Protein AF-A0A8T6FMR8-F1 (afdb_monomer)

Solvent-accessible surface area (backbone atoms only — not comparable to full-atom values): 5999 Å² total; per-residue (Å²): 114,70,69,59,54,51,49,52,53,50,53,51,40,52,50,50,52,28,46,64,66,70,47,92,69,89,62,62,78,78,40,47,70,75,49,41,55,71,70,58,49,50,55,65,67,66,50,62,78,70,85,47,71,68,34,49,50,51,28,49,49,56,50,48,70,61,31,51,65,52,48,52,54,43,28,61,74,71,70,50,84,74,64,59,69,62,52,50,52,50,54,51,50,55,68,72,50,69,69,94,122

Mean predicted aligned error: 6.45 Å

Nearest PDB structures (foldseek):
  2pbe-assembly1_A  TM=8.214E-01  e=8.533E-01  Bacillus subtilis
  8vxb-assembly1_A-2  TM=7.118E-01  e=2.582E+00  Campylobacter fetus subsp. fetus
  8i23-assembly1_F  TM=3.247E-01  e=4.748E+00  Acetivibrio thermocellus DSM 1313

Foldseek 3Di:
DLVVVLVVLLVLLLVLQLVLQVNPDDPPDVCSVVSHDPVSVVLSVPQFDDDDPVSSVSNNVSSCVSRPVSVVVSCVVVVHDDPVVVVVVVVVCCVVCVDPD

Radius of gyration: 14.96 Å; Cα contacts (8 Å, |Δi|>4): 60; chains: 1; bounding box: 29×39×32 Å

pLDDT: mean 84.74, std 12.01, range [42.44, 95.19]

Secondary structure (DSSP, 8-state):
-HHHHHHHHHHHHHHHHHHHTT--S--HHHHHHHHS-HHHH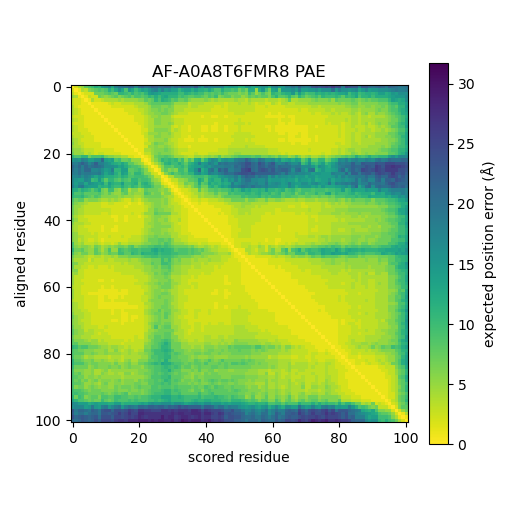HHHHSSPP-SSHHHHHHHHHHHHHHHHHHHHHHHHHTTPPP-HHHHHHHHHHHHHS----

Structure (mmCIF, N/CA/C/O backbone):
data_AF-A0A8T6FMR8-F1
#
_entry.id   AF-A0A8T6FMR8-F1
#
loop_
_atom_site.group_PDB
_atom_site.id
_atom_site.type_symbol
_atom_site.label_atom_id
_atom_site.label_alt_id
_atom_site.label_comp_id
_atom_site.label_asym_id
_atom_site.label_entity_id
_atom_site.label_seq_id
_atom_site.pdbx_PDB_ins_code
_atom_site.Cartn_x
_atom_site.Cartn_y
_atom_site.Cartn_z
_atom_site.occupancy
_atom_site.B_iso_or_equiv
_atom_site.auth_seq_id
_atom_site.auth_comp_id
_atom_site.auth_asym_id
_atom_site.auth_atom_id
_atom_site.pdbx_PDB_model_num
ATOM 1 N N . MET A 1 1 ? 3.968 4.780 -21.579 1.00 58.94 1 MET A N 1
ATOM 2 C CA . MET A 1 1 ? 2.706 4.138 -21.136 1.00 58.94 1 MET A CA 1
ATOM 3 C C . MET A 1 1 ? 2.872 3.339 -19.842 1.00 58.94 1 MET A C 1
ATOM 5 O O . MET A 1 1 ? 2.056 3.510 -18.948 1.00 58.94 1 MET A O 1
ATOM 9 N N . ALA A 1 2 ? 3.941 2.548 -19.671 1.00 65.62 2 ALA A N 1
ATOM 10 C CA . ALA A 1 2 ? 4.174 1.778 -18.439 1.00 65.62 2 ALA A CA 1
ATOM 11 C C . ALA A 1 2 ? 4.319 2.634 -17.156 1.00 65.62 2 ALA A C 1
ATOM 13 O O . ALA A 1 2 ? 3.787 2.275 -16.109 1.00 65.62 2 ALA A O 1
ATOM 14 N N . GLN A 1 3 ? 4.945 3.816 -17.255 1.00 70.94 3 GLN A N 1
ATOM 15 C CA . GLN A 1 3 ? 5.062 4.776 -16.143 1.00 70.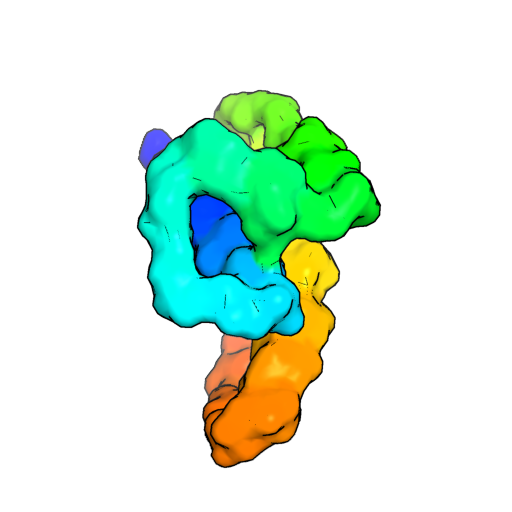94 3 GLN A CA 1
ATOM 16 C C . GLN A 1 3 ? 3.699 5.243 -15.602 1.00 70.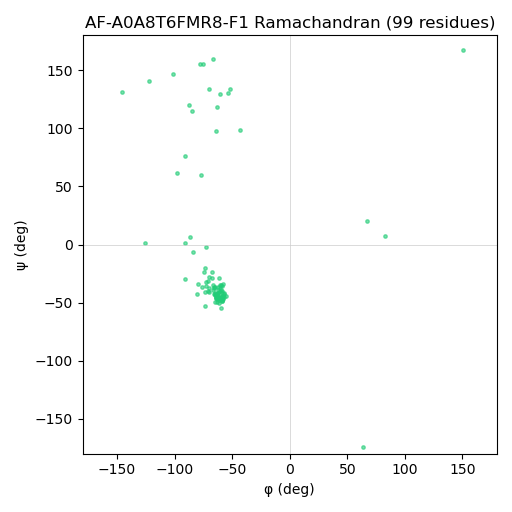94 3 GLN A C 1
ATOM 18 O O . GLN A 1 3 ? 3.533 5.480 -14.408 1.00 70.94 3 GLN A O 1
ATOM 23 N N . THR A 1 4 ? 2.705 5.379 -16.484 1.00 80.44 4 THR A N 1
ATOM 24 C CA . THR A 1 4 ? 1.346 5.782 -16.105 1.00 80.44 4 THR A CA 1
ATOM 25 C C . THR A 1 4 ? 0.684 4.694 -15.260 1.00 80.44 4 THR A C 1
ATOM 27 O O . THR A 1 4 ? 0.048 5.003 -14.255 1.00 80.44 4 THR A O 1
ATOM 30 N N . GLY A 1 5 ? 0.904 3.422 -15.611 1.00 83.00 5 GLY A N 1
ATOM 31 C CA . GLY A 1 5 ? 0.420 2.277 -14.839 1.00 83.00 5 GLY A CA 1
ATOM 32 C C . GLY A 1 5 ? 1.036 2.202 -13.442 1.00 83.00 5 GLY A C 1
ATOM 33 O O . GLY A 1 5 ? 0.314 2.064 -12.458 1.00 83.00 5 GLY A O 1
ATOM 34 N N . THR A 1 6 ? 2.355 2.378 -13.313 1.00 85.75 6 THR A N 1
ATOM 35 C CA . THR A 1 6 ? 3.013 2.338 -11.992 1.00 85.75 6 THR A CA 1
ATOM 36 C C . THR A 1 6 ? 2.619 3.511 -11.094 1.00 85.75 6 THR A C 1
ATOM 38 O O . THR A 1 6 ? 2.584 3.366 -9.871 1.00 85.75 6 THR A O 1
ATOM 41 N N . ASN A 1 7 ? 2.273 4.664 -11.672 1.00 89.56 7 ASN A N 1
ATOM 42 C CA . ASN A 1 7 ? 1.729 5.793 -10.919 1.00 89.56 7 ASN A CA 1
ATOM 43 C C . ASN A 1 7 ? 0.302 5.532 -10.426 1.00 89.56 7 ASN A C 1
ATOM 45 O O . ASN A 1 7 ? 0.015 5.829 -9.268 1.00 89.56 7 ASN A O 1
ATOM 49 N N . LEU A 1 8 ? -0.553 4.906 -11.243 1.00 91.38 8 LEU A N 1
ATOM 50 C CA . LEU A 1 8 ? -1.885 4.4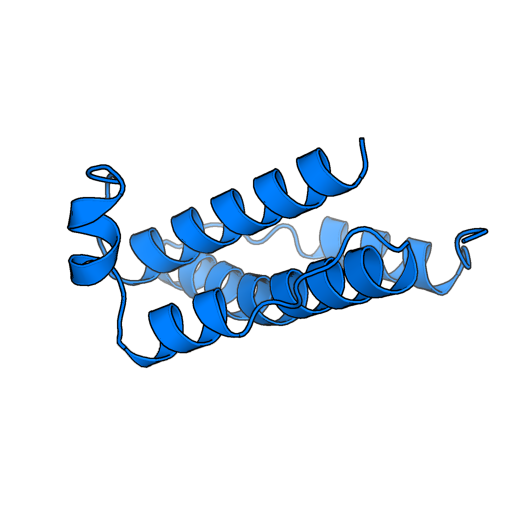74 -10.809 1.00 91.38 8 LEU A CA 1
ATOM 51 C C . LEU A 1 8 ? -1.798 3.507 -9.619 1.00 91.38 8 LEU A C 1
ATOM 53 O O . LEU A 1 8 ? -2.484 3.699 -8.616 1.00 91.38 8 LEU A O 1
ATOM 57 N N . LEU A 1 9 ? -0.911 2.509 -9.696 1.00 92.81 9 LEU A N 1
ATOM 58 C CA . LEU A 1 9 ? -0.693 1.554 -8.606 1.00 92.81 9 LEU A CA 1
ATOM 59 C C . LEU A 1 9 ? -0.197 2.246 -7.330 1.00 92.81 9 LEU A C 1
ATOM 61 O O . LEU A 1 9 ? -0.675 1.956 -6.234 1.00 92.81 9 LEU A O 1
ATOM 65 N N . ARG A 1 10 ? 0.716 3.215 -7.462 1.00 94.00 10 ARG A N 1
ATOM 66 C CA . ARG A 1 10 ? 1.181 4.025 -6.330 1.00 94.00 10 ARG A CA 1
ATOM 67 C C . ARG A 1 10 ? 0.043 4.835 -5.705 1.00 94.00 10 ARG A C 1
ATOM 69 O O . ARG A 1 10 ? -0.040 4.914 -4.483 1.00 94.00 10 ARG A O 1
ATOM 76 N N . ASP A 1 11 ? -0.836 5.427 -6.510 1.00 92.94 11 ASP A N 1
ATOM 77 C CA . ASP A 1 11 ? -1.999 6.156 -6.000 1.00 92.94 11 ASP A CA 1
ATOM 78 C C . ASP A 1 11 ? -2.994 5.234 -5.281 1.00 92.94 11 ASP A C 1
ATOM 80 O O . ASP A 1 11 ? -3.562 5.630 -4.261 1.00 92.94 11 ASP A O 1
ATOM 84 N N . MET A 1 12 ? -3.182 3.999 -5.756 1.00 93.31 12 MET A N 1
ATOM 85 C CA . MET A 1 12 ? -3.991 2.993 -5.056 1.00 93.31 12 MET A CA 1
ATOM 86 C C . MET A 1 12 ? -3.374 2.595 -3.711 1.00 93.31 12 MET A C 1
ATOM 88 O O . MET A 1 12 ? -4.090 2.555 -2.709 1.00 93.31 12 MET A O 1
ATOM 92 N N . LEU A 1 13 ? -2.055 2.382 -3.659 1.00 95.19 13 LEU A N 1
ATOM 93 C CA . LEU A 1 13 ? -1.329 2.148 -2.407 1.00 95.19 13 LEU A CA 1
ATOM 94 C C . LEU A 1 13 ? -1.514 3.307 -1.427 1.00 95.19 13 LEU A C 1
ATOM 96 O O . LEU A 1 13 ? -1.872 3.095 -0.275 1.00 95.19 13 LEU A O 1
ATOM 100 N N . ILE A 1 14 ? -1.358 4.545 -1.885 1.00 93.31 14 ILE A N 1
ATOM 101 C CA . ILE A 1 14 ? -1.580 5.718 -1.037 1.00 93.31 14 ILE A CA 1
ATOM 102 C C . ILE A 1 14 ? -2.999 5.726 -0.456 1.00 93.31 14 ILE A C 1
ATOM 104 O O . ILE A 1 14 ? -3.168 5.971 0.736 1.00 93.31 14 ILE A O 1
ATOM 108 N N . ARG A 1 15 ? -4.020 5.441 -1.273 1.00 91.94 15 ARG A N 1
ATOM 109 C CA . ARG A 1 15 ? -5.411 5.390 -0.800 1.00 91.94 15 ARG A CA 1
ATOM 110 C C . ARG A 1 15 ? -5.596 4.332 0.282 1.00 91.94 15 ARG A C 1
ATOM 112 O O . ARG A 1 15 ? -6.193 4.643 1.307 1.00 91.94 15 ARG A O 1
ATOM 119 N N . VAL A 1 16 ? -5.081 3.115 0.081 1.00 92.75 16 VAL A N 1
ATOM 120 C CA . VAL A 1 16 ? -5.258 2.037 1.067 1.00 92.75 16 VAL A CA 1
ATOM 121 C C . VAL A 1 16 ? -4.535 2.342 2.378 1.00 92.75 16 VAL A C 1
ATOM 123 O O . VAL A 1 16 ? -5.103 2.116 3.440 1.00 92.75 16 VAL A O 1
ATOM 126 N N . LEU A 1 17 ? -3.346 2.950 2.322 1.00 93.31 17 LEU A N 1
ATOM 127 C CA . LEU A 1 17 ? -2.603 3.380 3.509 1.00 93.31 17 LEU A CA 1
ATOM 128 C C . LEU A 1 17 ? -3.359 4.456 4.302 1.00 93.31 17 LEU A C 1
ATOM 130 O O . LEU A 1 17 ? -3.532 4.323 5.511 1.00 93.31 17 LEU A O 1
ATOM 134 N N . VAL A 1 18 ? -3.878 5.483 3.626 1.00 91.62 18 VAL A N 1
ATOM 135 C CA . VAL A 1 18 ? -4.674 6.548 4.264 1.00 91.62 18 VAL A CA 1
ATOM 136 C C . VAL A 1 18 ? -5.943 5.976 4.909 1.00 91.62 18 VAL A C 1
ATOM 138 O O . VAL A 1 18 ? -6.225 6.255 6.075 1.00 91.62 18 VAL A O 1
ATOM 141 N N . MET A 1 19 ? -6.667 5.107 4.196 1.00 90.12 19 MET A N 1
ATOM 142 C CA . MET A 1 19 ? -7.840 4.418 4.747 1.00 90.12 19 MET A CA 1
ATOM 143 C C . MET A 1 19 ? -7.468 3.515 5.931 1.00 90.12 19 MET A C 1
ATOM 145 O O . MET A 1 19 ? -8.204 3.446 6.917 1.00 90.12 19 MET A O 1
ATOM 149 N N . SER A 1 20 ? -6.305 2.855 5.887 1.00 90.88 20 SER A N 1
ATOM 150 C CA . SER A 1 20 ? -5.813 2.024 6.992 1.00 90.88 20 SER A CA 1
ATOM 151 C C . SER A 1 20 ? -5.600 2.830 8.278 1.00 90.88 20 SER A C 1
ATOM 153 O O . SER A 1 20 ? -5.863 2.316 9.361 1.00 90.88 20 SER A O 1
ATOM 155 N N . ASN A 1 21 ? -5.301 4.124 8.175 1.00 90.44 21 ASN A N 1
ATOM 156 C CA . ASN A 1 21 ? -5.132 5.016 9.324 1.00 90.44 21 ASN A CA 1
ATOM 157 C C . ASN A 1 21 ? -6.451 5.652 9.812 1.00 90.44 21 ASN A C 1
ATOM 159 O O . ASN A 1 21 ? -6.435 6.503 10.695 1.00 90.44 21 ASN A O 1
ATOM 163 N N . GLY A 1 22 ? -7.602 5.254 9.254 1.00 83.44 22 GLY A N 1
ATOM 164 C CA . GLY A 1 22 ? -8.924 5.751 9.661 1.00 83.44 22 GLY A CA 1
ATOM 165 C C . GLY A 1 22 ? -9.323 7.087 9.026 1.00 83.44 22 GLY A C 1
ATOM 166 O O . GLY A 1 22 ? -10.361 7.650 9.374 1.00 83.44 22 GLY A O 1
ATOM 167 N N . VAL A 1 23 ? -8.540 7.595 8.069 1.00 75.50 23 VAL A N 1
ATOM 168 C CA . VAL A 1 23 ? -8.859 8.821 7.330 1.00 75.50 23 VAL A CA 1
ATOM 169 C C . VAL A 1 23 ? -9.780 8.480 6.155 1.00 75.50 23 VAL A C 1
ATOM 171 O O . VAL A 1 23 ? -9.395 7.782 5.220 1.00 75.50 23 VAL A O 1
ATOM 174 N N . GLN A 1 24 ? -11.010 8.994 6.196 1.00 61.53 24 GLN A N 1
ATOM 175 C CA . GLN A 1 24 ? -12.072 8.679 5.225 1.00 61.53 24 GLN A CA 1
ATOM 176 C C . GLN A 1 24 ? -11.876 9.346 3.846 1.00 61.53 24 GLN A C 1
ATOM 178 O O . GLN A 1 24 ? -12.379 8.855 2.840 1.00 61.53 24 GLN A O 1
ATOM 183 N N . THR A 1 25 ? -11.134 10.458 3.762 1.00 58.88 25 THR A N 1
ATOM 184 C CA . THR A 1 25 ? -10.960 11.229 2.513 1.00 58.88 25 THR A CA 1
ATOM 185 C C . THR A 1 25 ? -9.574 11.858 2.409 1.00 58.88 25 THR A C 1
ATOM 187 O O . THR A 1 25 ? -9.150 12.563 3.325 1.00 58.88 25 THR A O 1
ATOM 190 N N . ARG A 1 26 ? -8.906 11.677 1.259 1.00 60.22 26 ARG A N 1
ATOM 191 C CA . ARG A 1 26 ? -7.601 12.282 0.932 1.00 60.22 26 ARG A CA 1
ATOM 192 C C . ARG A 1 26 ? -7.717 13.810 0.874 1.00 60.22 26 ARG A C 1
ATOM 194 O O . ARG A 1 26 ? -8.397 14.338 -0.003 1.00 60.22 26 ARG A O 1
ATOM 201 N N . ARG A 1 27 ? -6.998 14.531 1.738 1.00 63.53 27 ARG A N 1
ATOM 202 C CA . ARG A 1 27 ? -6.964 16.008 1.745 1.00 63.53 27 ARG A CA 1
ATOM 203 C C . ARG A 1 27 ? -5.728 16.547 1.002 1.00 63.53 27 ARG A C 1
ATOM 205 O O . ARG A 1 27 ? -4.865 17.205 1.567 1.00 63.53 27 ARG A O 1
ATOM 212 N N . GLY A 1 28 ? -5.617 16.257 -0.296 1.00 66.94 28 GLY A N 1
ATOM 213 C CA . GLY A 1 28 ? -4.507 16.746 -1.134 1.00 66.94 28 GLY A CA 1
ATOM 214 C C . GLY A 1 28 ? -3.110 16.233 -0.729 1.00 66.94 28 GLY A C 1
ATOM 215 O O . GLY A 1 28 ? -2.963 15.362 0.125 1.00 66.94 28 GLY A O 1
ATOM 216 N N . ALA A 1 29 ? -2.058 16.739 -1.385 1.00 63.16 29 ALA A N 1
ATOM 217 C CA . ALA A 1 29 ? -0.682 16.259 -1.181 1.00 63.16 29 ALA A CA 1
ATOM 218 C C . ALA A 1 29 ? -0.074 16.685 0.169 1.00 63.16 29 ALA A C 1
ATOM 220 O O . ALA A 1 29 ? 0.707 15.937 0.751 1.00 63.16 29 ALA A O 1
ATOM 221 N N . LEU A 1 30 ? -0.449 17.862 0.683 1.00 61.16 30 LEU A N 1
ATOM 222 C CA . LEU A 1 30 ? 0.083 18.401 1.938 1.00 61.16 30 LEU A CA 1
ATOM 223 C C . LEU A 1 30 ? -0.456 17.653 3.169 1.00 61.16 30 LEU A C 1
ATOM 225 O O . LEU A 1 30 ? 0.290 17.436 4.123 1.00 61.16 30 LEU A O 1
ATOM 229 N N . ALA A 1 31 ? -1.720 17.212 3.146 1.00 69.75 31 ALA A N 1
ATOM 230 C CA . ALA A 1 31 ? -2.261 16.393 4.230 1.00 69.75 31 ALA A CA 1
ATOM 231 C C . ALA A 1 31 ? -1.717 14.965 4.212 1.00 69.75 31 ALA A C 1
ATOM 233 O O . ALA A 1 31 ? -1.681 14.330 5.256 1.00 69.75 31 ALA A O 1
ATOM 234 N N . LEU A 1 32 ? -1.193 14.488 3.078 1.00 71.75 32 LEU A N 1
ATOM 235 C CA . LEU A 1 32 ? -0.667 13.128 2.973 1.00 71.75 32 LEU A CA 1
ATOM 236 C C . LEU A 1 32 ? 0.454 12.838 3.985 1.00 71.75 32 LEU A C 1
ATOM 238 O O . LEU A 1 32 ? 0.545 11.732 4.501 1.00 71.75 32 LEU A O 1
ATOM 242 N N . ARG A 1 33 ? 1.278 13.842 4.310 1.00 74.31 33 ARG A N 1
ATOM 243 C CA . ARG A 1 33 ? 2.303 13.733 5.363 1.00 74.31 33 ARG A CA 1
ATOM 244 C C . ARG A 1 33 ? 1.729 13.604 6.775 1.00 74.31 33 ARG A C 1
ATOM 246 O O . ARG A 1 33 ? 2.423 13.128 7.659 1.00 74.31 33 ARG A O 1
ATOM 253 N N . LYS A 1 34 ? 0.503 14.072 7.001 1.00 79.88 34 LYS A N 1
ATOM 254 C CA . LYS A 1 34 ? -0.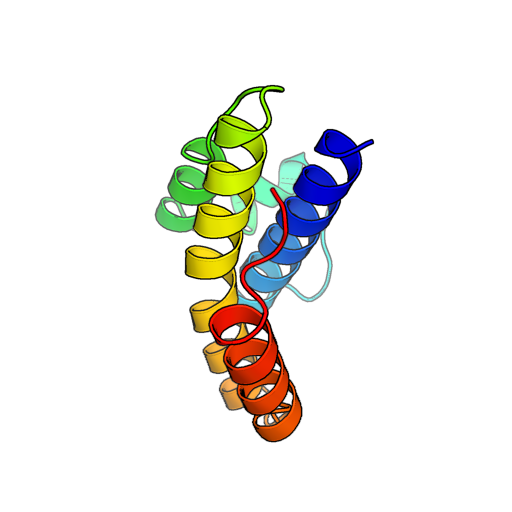202 13.964 8.286 1.00 79.88 34 LYS A CA 1
ATOM 255 C C . LYS A 1 34 ? -1.042 12.691 8.360 1.00 79.88 34 LYS A C 1
ATOM 257 O O . LYS A 1 34 ? -1.220 12.144 9.437 1.00 79.88 34 LYS A O 1
ATOM 262 N N . ASP A 1 35 ? -1.519 12.225 7.210 1.00 86.81 35 ASP A N 1
ATOM 263 C CA . ASP A 1 35 ? -2.400 11.064 7.088 1.00 86.81 35 ASP A CA 1
ATOM 264 C C . ASP A 1 35 ? -1.632 9.727 7.063 1.00 86.81 35 ASP A C 1
ATOM 266 O O . ASP A 1 35 ? -2.258 8.669 7.062 1.00 86.81 35 ASP A O 1
ATOM 270 N N . LEU A 1 36 ? -0.294 9.750 7.014 1.00 89.44 36 LEU A N 1
ATOM 271 C CA . LEU A 1 36 ? 0.575 8.571 6.933 1.00 89.44 36 LEU A CA 1
ATOM 272 C C . LEU A 1 36 ? 1.567 8.519 8.095 1.00 89.44 36 LEU A C 1
ATOM 274 O O . LEU A 1 36 ? 2.182 9.529 8.435 1.00 89.44 36 LEU A O 1
ATOM 278 N N . THR A 1 37 ? 1.802 7.319 8.626 1.00 91.31 37 THR A N 1
ATOM 279 C CA . THR A 1 37 ? 2.883 7.074 9.595 1.00 91.31 37 THR A CA 1
ATOM 280 C C . THR A 1 37 ? 4.258 7.260 8.949 1.00 91.31 37 THR A C 1
ATOM 282 O O . THR A 1 37 ? 4.402 7.162 7.727 1.00 91.31 37 THR A O 1
ATOM 285 N N . GLU A 1 38 ? 5.295 7.478 9.758 1.00 90.94 38 GLU A N 1
ATOM 286 C CA . GLU A 1 38 ? 6.670 7.631 9.262 1.00 90.94 38 GLU A CA 1
ATOM 287 C C . GLU A 1 38 ? 7.132 6.416 8.444 1.00 90.94 38 GLU A C 1
ATOM 289 O O . GLU A 1 38 ? 7.682 6.580 7.355 1.00 90.94 38 GLU A O 1
ATOM 294 N N . GLY A 1 39 ? 6.821 5.196 8.899 1.00 91.25 39 GLY A N 1
ATOM 295 C CA . GLY A 1 39 ? 7.150 3.966 8.173 1.00 91.25 39 GLY A CA 1
ATOM 296 C C . GLY A 1 39 ? 6.463 3.869 6.807 1.00 91.25 39 GLY A C 1
ATOM 297 O O . GLY A 1 39 ? 7.082 3.474 5.820 1.00 91.25 39 GLY A O 1
ATOM 298 N N . GLN A 1 40 ? 5.202 4.299 6.708 1.00 93.31 40 GLN A N 1
ATOM 299 C CA . GLN A 1 40 ? 4.468 4.320 5.437 1.00 93.31 40 GLN A CA 1
ATOM 300 C C . GLN A 1 40 ? 5.014 5.385 4.477 1.00 93.31 40 GLN A C 1
ATOM 302 O O . GLN A 1 40 ? 5.098 5.151 3.271 1.00 93.31 40 GLN A O 1
ATOM 307 N N . GLN A 1 41 ? 5.418 6.547 4.995 1.00 91.88 41 GLN A N 1
ATOM 308 C CA . GLN A 1 41 ? 6.078 7.575 4.190 1.00 91.88 41 GLN A CA 1
ATOM 309 C C . GLN A 1 41 ? 7.426 7.081 3.664 1.00 91.88 41 GLN A C 1
ATOM 311 O O . GLN A 1 41 ? 7.696 7.218 2.471 1.00 91.88 41 GLN A O 1
ATOM 316 N N . ALA A 1 42 ? 8.232 6.456 4.526 1.00 92.25 42 ALA A N 1
ATOM 317 C CA . ALA A 1 42 ? 9.507 5.865 4.144 1.00 92.25 42 ALA A CA 1
ATOM 318 C C . ALA A 1 42 ? 9.325 4.809 3.043 1.00 92.25 42 ALA A C 1
ATOM 320 O O . ALA A 1 42 ? 10.027 4.855 2.036 1.00 92.25 42 ALA A O 1
ATOM 321 N N . ALA A 1 43 ? 8.319 3.936 3.163 1.00 91.88 43 ALA A N 1
ATOM 322 C CA . ALA A 1 43 ? 8.001 2.939 2.140 1.00 91.88 43 ALA A CA 1
ATOM 323 C C . ALA A 1 43 ? 7.628 3.566 0.781 1.00 91.88 43 ALA A C 1
ATOM 325 O O . ALA A 1 43 ? 8.055 3.080 -0.264 1.00 91.88 43 ALA A O 1
ATOM 326 N N . LEU A 1 44 ? 6.870 4.670 0.771 1.00 92.50 44 LEU A N 1
ATOM 327 C CA . LEU A 1 44 ? 6.510 5.376 -0.467 1.00 92.50 44 LEU A CA 1
ATOM 328 C C . LEU A 1 44 ? 7.688 6.107 -1.121 1.00 92.50 44 LEU A C 1
ATOM 330 O O . LEU A 1 44 ? 7.684 6.280 -2.343 1.00 92.50 44 LEU A O 1
ATOM 334 N N . VAL A 1 45 ? 8.644 6.581 -0.320 1.00 92.38 45 VAL A N 1
ATOM 335 C CA . VAL A 1 45 ? 9.881 7.223 -0.793 1.00 92.38 45 VAL A CA 1
ATOM 336 C C . VAL A 1 45 ? 10.863 6.180 -1.321 1.00 92.38 45 VAL A C 1
ATOM 338 O O . VAL A 1 45 ? 11.517 6.427 -2.327 1.00 92.38 45 VAL A O 1
ATOM 341 N N . ALA A 1 46 ? 10.912 5.003 -0.696 1.00 92.31 46 ALA A N 1
ATOM 342 C CA . ALA A 1 46 ? 11.771 3.890 -1.090 1.00 92.31 46 ALA A CA 1
ATOM 343 C C . ALA A 1 46 ? 11.314 3.174 -2.375 1.00 92.31 46 ALA A C 1
ATOM 345 O O . ALA A 1 46 ? 11.981 2.241 -2.820 1.00 92.31 46 ALA A O 1
ATOM 346 N N . LEU A 1 47 ? 10.191 3.580 -2.982 1.00 91.81 47 LEU A N 1
ATOM 347 C CA . LEU A 1 47 ? 9.735 2.985 -4.235 1.00 91.81 47 LEU A CA 1
ATOM 348 C C . LEU A 1 47 ? 10.782 3.186 -5.344 1.00 91.81 47 LEU A C 1
ATOM 350 O O . LEU A 1 47 ? 11.165 4.332 -5.601 1.00 91.81 47 LEU A O 1
ATOM 354 N N . PRO A 1 48 ? 11.171 2.115 -6.064 1.00 89.25 48 PRO A N 1
ATOM 355 C CA . PRO A 1 48 ? 12.138 2.207 -7.148 1.00 89.25 48 PRO A CA 1
ATOM 356 C C . PRO A 1 48 ? 11.761 3.287 -8.168 1.00 89.25 48 PRO A C 1
ATOM 358 O O . PRO A 1 48 ? 10.602 3.415 -8.597 1.00 89.25 48 PRO A O 1
ATOM 361 N N . ALA A 1 49 ? 12.752 4.089 -8.546 1.00 85.19 49 ALA A N 1
ATOM 362 C CA . ALA A 1 49 ? 12.647 5.084 -9.602 1.00 85.19 49 ALA A CA 1
ATOM 363 C C . ALA A 1 49 ? 13.308 4.554 -10.878 1.00 85.19 49 ALA A C 1
ATOM 365 O O . ALA A 1 49 ? 14.294 3.824 -10.826 1.00 85.19 49 ALA A O 1
ATOM 366 N N . GLY A 1 50 ? 12.764 4.932 -12.030 1.00 83.12 50 GLY A N 1
ATOM 367 C CA . GLY A 1 50 ? 13.287 4.516 -13.325 1.00 83.12 50 GLY A CA 1
ATOM 368 C C . GLY A 1 50 ? 12.197 4.425 -14.383 1.00 83.12 50 GLY A C 1
ATOM 369 O O . GLY A 1 50 ? 11.003 4.516 -14.080 1.00 83.12 50 GLY A O 1
ATOM 370 N N . SER A 1 51 ? 12.637 4.305 -15.632 1.00 81.88 51 SER A N 1
ATOM 371 C CA . SER A 1 51 ? 11.793 4.173 -16.826 1.00 81.88 51 SER A CA 1
ATOM 372 C C . SER A 1 51 ? 12.137 2.938 -17.665 1.00 81.88 51 SER A C 1
ATOM 374 O O . SER A 1 51 ? 11.514 2.705 -18.701 1.00 81.88 51 SER A O 1
ATOM 376 N N . THR A 1 52 ? 13.112 2.132 -17.233 1.00 88.75 52 THR A N 1
ATOM 377 C CA . THR A 1 52 ? 13.441 0.855 -17.873 1.00 88.75 52 THR A CA 1
ATOM 378 C C . THR A 1 52 ? 12.402 -0.198 -17.510 1.00 88.75 52 THR A C 1
ATOM 380 O O . THR A 1 52 ? 11.779 -0.130 -16.448 1.00 88.75 52 THR A O 1
ATOM 383 N N . TRP A 1 53 ? 12.253 -1.219 -18.351 1.00 85.12 53 TRP A N 1
ATOM 384 C CA . TRP A 1 53 ? 11.317 -2.309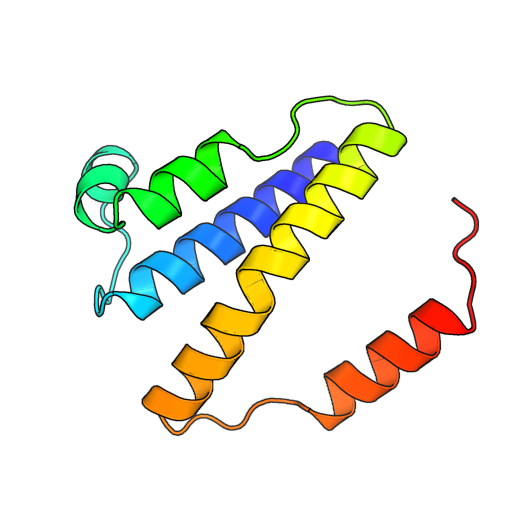 -18.082 1.00 85.12 53 TRP A CA 1
ATOM 385 C C . TRP A 1 53 ? 11.589 -3.020 -16.750 1.00 85.12 53 TRP A C 1
ATOM 387 O O . TRP A 1 53 ? 10.665 -3.249 -15.972 1.00 85.12 53 TRP A O 1
ATOM 397 N N . SER A 1 54 ? 12.864 -3.264 -16.432 1.00 87.75 54 SER A N 1
ATOM 398 C CA . SER A 1 54 ? 13.277 -3.833 -15.146 1.00 87.75 54 SER A CA 1
ATOM 399 C C . SER A 1 54 ? 12.859 -2.957 -13.962 1.00 87.75 54 SER A C 1
ATOM 401 O O . SER A 1 54 ? 12.257 -3.466 -13.021 1.00 87.75 54 SER A O 1
ATOM 403 N N . SER A 1 55 ? 13.083 -1.640 -14.036 1.00 87.31 55 SER A N 1
ATOM 404 C CA . SER A 1 55 ? 12.697 -0.708 -12.964 1.00 87.31 55 SER A CA 1
ATOM 405 C C . SER A 1 55 ? 11.178 -0.595 -12.794 1.00 87.31 55 SER A C 1
ATOM 407 O O . SER A 1 55 ? 10.675 -0.492 -11.677 1.00 87.31 55 SER A O 1
ATOM 409 N N . VAL A 1 56 ? 10.420 -0.673 -13.892 1.00 89.12 56 VAL A N 1
ATOM 410 C CA . VAL A 1 56 ? 8.951 -0.705 -13.877 1.00 89.12 56 VAL A CA 1
ATOM 411 C C . VAL A 1 56 ? 8.444 -1.986 -13.215 1.00 89.12 56 VAL A C 1
ATOM 413 O O . VAL A 1 56 ? 7.505 -1.931 -12.414 1.00 89.12 56 VAL A O 1
ATOM 416 N N . HIS A 1 57 ? 9.057 -3.128 -13.531 1.00 88.81 57 HIS A N 1
ATOM 417 C CA . HIS A 1 57 ? 8.707 -4.414 -12.940 1.00 88.81 57 HIS A CA 1
ATOM 418 C C . HIS A 1 57 ? 9.007 -4.437 -11.437 1.00 88.81 57 HIS A C 1
ATOM 420 O O . HIS A 1 57 ? 8.128 -4.760 -10.638 1.00 88.81 57 HIS A O 1
ATOM 426 N N . GLU A 1 58 ? 10.211 -4.019 -11.046 1.00 90.94 58 GLU A N 1
ATOM 427 C CA . GLU A 1 58 ? 10.628 -3.930 -9.647 1.00 90.94 58 GLU A CA 1
ATOM 428 C C . GLU A 1 58 ? 9.703 -3.005 -8.851 1.00 90.94 58 GLU A C 1
ATOM 430 O O . GLU A 1 58 ? 9.149 -3.410 -7.833 1.00 90.94 58 GLU A O 1
ATOM 435 N N . ARG A 1 59 ? 9.416 -1.805 -9.372 1.00 93.12 59 ARG A N 1
ATOM 436 C CA . ARG A 1 59 ? 8.484 -0.862 -8.744 1.00 93.12 59 ARG A CA 1
ATOM 437 C C . ARG A 1 59 ? 7.086 -1.454 -8.574 1.00 93.12 59 ARG A C 1
ATOM 439 O O . ARG A 1 59 ? 6.484 -1.292 -7.516 1.00 93.12 59 ARG A O 1
ATOM 446 N N . THR A 1 60 ? 6.561 -2.126 -9.599 1.00 90.94 60 THR A N 1
ATOM 447 C CA . THR A 1 60 ? 5.253 -2.803 -9.532 1.00 90.94 60 THR A CA 1
ATOM 448 C C . THR A 1 60 ? 5.236 -3.855 -8.428 1.00 90.94 60 THR A C 1
ATOM 450 O O . THR A 1 60 ? 4.285 -3.905 -7.647 1.00 90.94 60 THR A O 1
ATOM 453 N N . ARG A 1 61 ? 6.303 -4.655 -8.325 1.00 91.44 61 ARG A N 1
ATOM 454 C CA . ARG A 1 61 ? 6.456 -5.671 -7.283 1.00 91.44 61 ARG A CA 1
ATOM 455 C C . ARG A 1 61 ? 6.512 -5.052 -5.888 1.00 91.44 61 ARG A C 1
ATOM 457 O O . ARG A 1 61 ? 5.725 -5.447 -5.037 1.00 91.44 61 ARG A O 1
ATOM 464 N N . THR A 1 62 ? 7.348 -4.034 -5.674 1.00 94.38 62 THR A N 1
ATOM 465 C CA . THR A 1 62 ? 7.441 -3.335 -4.381 1.00 94.38 62 THR A CA 1
ATOM 466 C C . THR A 1 62 ? 6.100 -2.728 -3.965 1.00 94.38 62 THR A C 1
ATOM 468 O O . THR A 1 62 ? 5.719 -2.804 -2.799 1.00 94.38 62 THR A O 1
ATOM 471 N N . ILE A 1 63 ? 5.346 -2.152 -4.912 1.00 95.00 63 ILE A N 1
ATOM 472 C CA . ILE A 1 63 ? 4.001 -1.633 -4.630 1.00 95.00 63 ILE A CA 1
ATOM 473 C C . ILE A 1 63 ? 3.059 -2.765 -4.211 1.00 95.00 63 ILE A C 1
ATOM 475 O O . ILE A 1 63 ? 2.330 -2.601 -3.237 1.00 95.00 63 ILE A O 1
ATOM 479 N N . ALA A 1 64 ? 3.067 -3.898 -4.917 1.00 92.44 64 ALA A N 1
ATOM 480 C CA . ALA A 1 64 ? 2.222 -5.042 -4.588 1.00 92.44 64 ALA A CA 1
ATOM 481 C C . ALA A 1 64 ? 2.534 -5.604 -3.190 1.00 92.44 64 ALA A C 1
ATOM 483 O O . ALA A 1 64 ? 1.608 -5.815 -2.404 1.00 92.44 64 ALA A O 1
ATOM 484 N N . ASP A 1 65 ? 3.818 -5.772 -2.862 1.00 93.06 65 ASP A N 1
ATOM 485 C CA . ASP A 1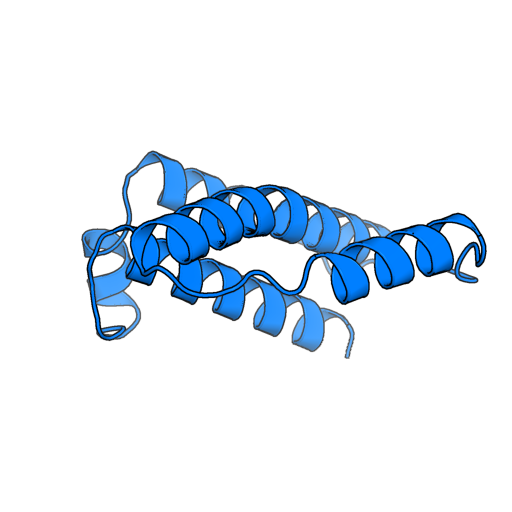 65 ? 4.280 -6.283 -1.565 1.00 93.06 65 ASP A CA 1
ATOM 486 C C . ASP A 1 65 ? 3.839 -5.374 -0.402 1.00 93.06 65 ASP A 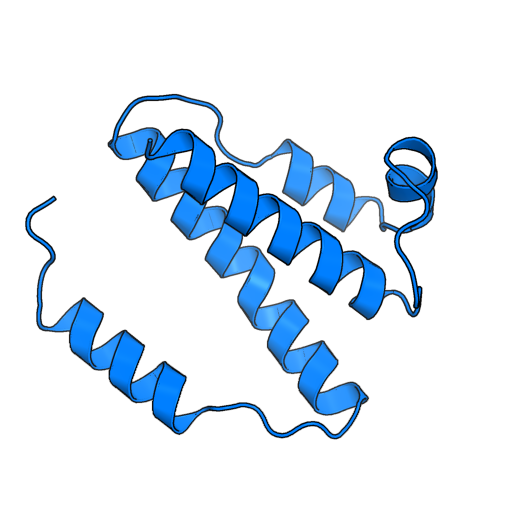C 1
ATOM 488 O O . ASP A 1 65 ? 3.472 -5.863 0.666 1.00 93.06 65 ASP A O 1
ATOM 492 N N . ALA A 1 66 ? 3.793 -4.055 -0.619 1.00 94.62 66 ALA A N 1
ATOM 493 C CA . ALA A 1 66 ? 3.273 -3.098 0.360 1.00 94.62 66 ALA A CA 1
ATOM 494 C C . ALA A 1 66 ? 1.733 -3.027 0.392 1.00 94.62 66 ALA A C 1
ATOM 496 O O . ALA A 1 66 ? 1.139 -2.784 1.442 1.00 94.62 66 ALA A O 1
ATOM 497 N N . PHE A 1 67 ? 1.071 -3.208 -0.754 1.00 94.75 67 PHE A N 1
ATOM 498 C CA . PHE A 1 67 ? -0.374 -3.031 -0.900 1.00 94.75 67 PHE A CA 1
ATOM 499 C C . PHE A 1 67 ? -1.173 -4.167 -0.264 1.00 94.75 67 PHE A C 1
ATOM 501 O O . PHE A 1 67 ? -2.083 -3.906 0.524 1.00 94.75 67 PHE A O 1
ATOM 508 N N . PHE A 1 68 ? -0.862 -5.419 -0.618 1.00 92.81 68 PHE A N 1
ATOM 509 C CA . PHE A 1 68 ? -1.705 -6.562 -0.260 1.00 92.81 68 PHE A CA 1
ATOM 510 C C . PHE A 1 68 ? -1.892 -6.730 1.254 1.00 92.81 68 PHE A C 1
ATOM 512 O O . PHE A 1 68 ? -3.045 -6.832 1.672 1.00 92.81 68 PHE A O 1
ATOM 519 N N . PRO A 1 69 ? -0.844 -6.684 2.102 1.00 93.75 69 PRO A N 1
ATOM 520 C CA . PRO A 1 69 ? -1.017 -6.851 3.547 1.00 93.75 69 PRO A CA 1
ATOM 521 C C . PRO A 1 69 ? -1.961 -5.807 4.158 1.00 93.75 69 PRO A C 1
ATOM 523 O O . PRO A 1 69 ? -2.826 -6.133 4.970 1.00 93.75 69 PRO A O 1
ATOM 526 N N . VAL A 1 70 ? -1.835 -4.550 3.721 1.00 94.06 70 VAL A N 1
ATOM 527 C CA . VAL A 1 70 ? -2.674 -3.446 4.201 1.00 94.06 70 VAL A CA 1
ATOM 528 C C . VAL A 1 70 ? -4.108 -3.599 3.702 1.00 94.06 70 VAL A C 1
ATOM 530 O O . VAL A 1 70 ? -5.047 -3.379 4.462 1.00 94.06 70 VAL A O 1
ATOM 533 N N . ALA A 1 71 ? -4.292 -3.998 2.443 1.00 93.62 71 ALA A N 1
ATOM 534 C CA . ALA A 1 71 ? -5.609 -4.209 1.860 1.00 93.62 71 ALA A CA 1
ATOM 535 C C . ALA A 1 71 ? -6.363 -5.365 2.537 1.00 93.62 71 ALA A C 1
ATOM 537 O O . ALA A 1 71 ? -7.543 -5.204 2.850 1.00 93.62 71 ALA A O 1
ATOM 538 N N . HIS A 1 72 ? -5.687 -6.483 2.824 1.00 93.69 72 HIS A N 1
ATOM 539 C CA . HIS A 1 72 ? -6.256 -7.592 3.595 1.00 93.69 72 HIS A CA 1
ATOM 540 C C . HIS A 1 72 ? -6.678 -7.132 4.991 1.00 93.69 72 HIS A C 1
ATOM 542 O O . HIS A 1 72 ? -7.851 -7.233 5.337 1.00 93.69 72 HIS A O 1
ATOM 548 N N . SER A 1 73 ? -5.759 -6.523 5.748 1.00 92.44 73 SER A N 1
ATOM 549 C CA . SER A 1 73 ? -6.051 -6.049 7.105 1.00 92.44 73 SER A CA 1
ATOM 550 C C . SER A 1 73 ? -7.185 -5.017 7.141 1.00 92.44 73 SER A C 1
ATOM 552 O O . SER A 1 73 ? -8.037 -5.052 8.030 1.00 92.44 73 SER A O 1
ATOM 554 N N . LEU A 1 74 ? -7.242 -4.113 6.156 1.00 92.12 74 LEU A N 1
ATOM 555 C CA . LEU A 1 74 ? -8.334 -3.151 6.031 1.00 92.12 74 LEU A CA 1
ATOM 556 C C . LEU A 1 74 ? -9.668 -3.850 5.759 1.00 92.12 74 LEU A C 1
ATOM 558 O O . LEU A 1 74 ? -10.668 -3.477 6.367 1.00 92.12 74 LEU A O 1
ATOM 562 N N . THR A 1 75 ? -9.672 -4.839 4.866 1.00 92.69 75 THR A N 1
ATOM 563 C CA . THR A 1 75 ? -10.861 -5.619 4.495 1.00 92.69 75 THR A CA 1
ATOM 564 C C . THR A 1 75 ? -11.428 -6.352 5.708 1.00 92.69 75 THR A C 1
ATOM 566 O O . THR A 1 75 ? -12.620 -6.217 5.986 1.00 92.69 75 THR A O 1
ATOM 569 N N . ASP A 1 76 ? -10.562 -7.007 6.485 1.00 92.12 76 ASP A N 1
ATOM 570 C CA . ASP A 1 76 ? -10.934 -7.684 7.732 1.00 92.12 76 ASP A CA 1
ATOM 571 C C . ASP A 1 76 ? -11.532 -6.697 8.741 1.00 92.12 76 ASP A C 1
ATOM 573 O O . ASP A 1 76 ? -12.590 -6.938 9.320 1.00 92.12 76 ASP A O 1
ATOM 577 N N . ARG A 1 77 ? -10.892 -5.533 8.915 1.00 91.62 77 ARG A N 1
ATOM 578 C CA . ARG A 1 77 ? -11.324 -4.517 9.882 1.00 91.62 77 ARG A CA 1
ATOM 579 C C . ARG A 1 77 ? -12.689 -3.911 9.561 1.00 91.62 77 ARG A C 1
ATOM 581 O O . ARG A 1 77 ? -13.426 -3.574 10.482 1.00 91.62 77 ARG A O 1
ATOM 588 N N . ILE A 1 78 ? -13.010 -3.720 8.282 1.00 90.75 78 ILE A N 1
ATOM 589 C CA . ILE A 1 78 ? -14.297 -3.139 7.861 1.00 90.75 78 ILE A CA 1
ATOM 590 C C . ILE A 1 78 ? -15.381 -4.200 7.624 1.00 90.75 78 ILE A C 1
ATOM 592 O O . ILE A 1 78 ? -16.489 -3.845 7.228 1.00 90.75 78 ILE A O 1
ATOM 596 N N . GLY A 1 79 ? -15.075 -5.485 7.834 1.00 91.25 79 GLY A N 1
ATOM 597 C CA . GLY A 1 79 ? -16.004 -6.591 7.592 1.00 91.25 79 GLY A CA 1
ATOM 598 C C . GLY A 1 79 ? -16.357 -6.798 6.115 1.00 91.25 79 GLY A C 1
ATOM 599 O O . GLY A 1 79 ? -17.387 -7.396 5.806 1.00 91.25 79 GLY A O 1
ATOM 600 N N . ALA A 1 80 ? -15.537 -6.290 5.191 1.00 90.25 80 ALA A N 1
ATOM 601 C CA . ALA A 1 80 ? -15.728 -6.528 3.767 1.00 90.25 80 ALA A CA 1
ATOM 602 C C . ALA A 1 80 ? -15.234 -7.933 3.394 1.00 90.25 80 ALA A C 1
ATOM 604 O O . ALA A 1 80 ? -14.377 -8.514 4.052 1.00 90.25 80 ALA A O 1
ATOM 605 N N . THR A 1 81 ?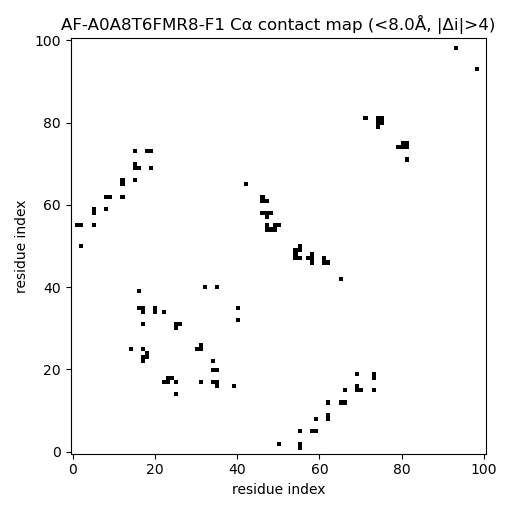 -15.770 -8.500 2.315 1.00 92.88 81 THR A N 1
ATOM 606 C CA . THR A 1 81 ? -15.309 -9.801 1.820 1.00 92.88 81 THR A CA 1
ATOM 607 C C . THR A 1 81 ? -14.139 -9.611 0.867 1.00 92.88 81 THR A C 1
ATOM 609 O O . THR A 1 81 ? -14.281 -8.980 -0.182 1.00 92.88 81 THR A O 1
ATOM 612 N N . TRP A 1 82 ? -12.988 -10.196 1.201 1.00 91.25 82 TRP A N 1
ATOM 613 C CA . TRP A 1 82 ? -11.863 -10.248 0.276 1.00 91.25 82 TRP A CA 1
ATOM 614 C C . TRP A 1 82 ? -12.168 -11.202 -0.891 1.00 91.25 82 TRP A C 1
ATOM 616 O O . TRP A 1 82 ? -12.603 -12.334 -0.654 1.00 91.25 82 TRP A O 1
ATOM 626 N N . PRO A 1 83 ? -11.909 -10.821 -2.156 1.00 91.75 83 PRO A N 1
ATOM 627 C CA . PRO A 1 83 ? -12.159 -11.679 -3.312 1.00 91.75 83 PRO A CA 1
ATOM 628 C C . PRO A 1 83 ? -11.070 -12.763 -3.472 1.00 91.75 83 PRO A C 1
ATOM 630 O O . PRO A 1 83 ? -10.397 -12.850 -4.499 1.00 91.75 83 PRO A O 1
ATOM 633 N N . GLY A 1 84 ? -10.903 -13.629 -2.467 1.00 89.88 84 GLY A N 1
ATOM 634 C CA . GLY A 1 84 ? -9.797 -14.594 -2.387 1.00 89.88 84 GLY A CA 1
ATOM 635 C C . GLY A 1 84 ? -9.721 -15.564 -3.569 1.00 89.88 84 GLY A C 1
ATOM 636 O O . GLY A 1 84 ? -8.631 -15.859 -4.055 1.00 89.88 84 GLY A O 1
ATOM 637 N N . ARG A 1 85 ? -10.869 -15.997 -4.110 1.00 89.44 85 ARG A N 1
ATOM 638 C CA . ARG A 1 85 ? -10.902 -16.847 -5.314 1.00 89.44 85 ARG A CA 1
ATOM 639 C C . ARG A 1 85 ? -10.331 -16.132 -6.538 1.00 89.44 85 ARG A C 1
ATOM 641 O O . ARG A 1 85 ? -9.583 -16.737 -7.300 1.00 89.44 85 ARG A O 1
ATOM 648 N N . PHE A 1 86 ? -10.673 -14.858 -6.731 1.00 86.00 86 PHE A N 1
ATOM 649 C CA . PHE A 1 86 ? -10.155 -14.070 -7.849 1.00 86.00 86 PHE A CA 1
ATOM 650 C C . PHE A 1 86 ? -8.640 -13.894 -7.733 1.00 86.00 86 PHE A C 1
ATOM 652 O O . PHE A 1 86 ? -7.919 -14.111 -8.707 1.00 86.00 86 PHE A O 1
ATOM 659 N N . GLU A 1 87 ? -8.145 -13.569 -6.537 1.00 89.75 87 GLU A N 1
ATOM 660 C CA . GLU A 1 87 ? -6.709 -13.447 -6.293 1.00 89.75 87 GLU A CA 1
ATOM 661 C C . GLU A 1 87 ? -5.977 -14.770 -6.548 1.00 89.75 87 GLU A C 1
ATOM 663 O O . GLU A 1 87 ? -4.976 -14.788 -7.263 1.00 89.75 87 GLU A O 1
ATOM 668 N N . GLN A 1 88 ? -6.484 -15.882 -6.010 1.00 88.81 88 GLN A N 1
ATOM 669 C CA . GLN A 1 88 ? -5.878 -17.200 -6.178 1.00 88.81 88 GLN A CA 1
ATOM 670 C C . GLN A 1 88 ? -5.772 -17.589 -7.656 1.00 88.81 88 GLN A C 1
ATOM 672 O O . GLN A 1 88 ? -4.696 -17.985 -8.105 1.00 88.81 88 GLN A O 1
ATOM 677 N N . VAL A 1 89 ? -6.860 -17.433 -8.419 1.00 89.44 89 VAL A N 1
ATOM 678 C CA . VAL A 1 89 ? -6.885 -17.730 -9.860 1.00 89.44 89 VAL A CA 1
ATOM 679 C C . VAL A 1 89 ? -5.932 -16.810 -10.619 1.00 89.44 89 VAL A C 1
ATOM 681 O O . VAL A 1 89 ? -5.172 -17.282 -11.458 1.00 89.44 89 VAL A O 1
ATOM 684 N N . THR A 1 90 ? -5.903 -15.518 -10.286 1.00 85.25 90 THR A N 1
ATOM 685 C CA . THR A 1 90 ? -4.987 -14.555 -10.913 1.00 85.25 90 THR A CA 1
ATOM 686 C C . THR A 1 90 ? -3.527 -14.923 -10.644 1.00 85.25 90 THR A C 1
ATOM 688 O O . THR A 1 90 ? -2.709 -14.933 -11.560 1.00 85.25 90 THR A O 1
ATOM 691 N N . ARG A 1 91 ? -3.181 -15.287 -9.402 1.00 85.75 91 ARG A N 1
ATOM 692 C CA . ARG A 1 91 ? -1.824 -15.722 -9.040 1.00 85.75 91 ARG A CA 1
ATOM 693 C C . ARG A 1 91 ? -1.428 -17.018 -9.738 1.00 85.75 91 ARG A C 1
ATOM 695 O O . ARG A 1 91 ? -0.285 -17.120 -10.172 1.00 85.75 91 ARG A O 1
ATOM 702 N N . ALA A 1 92 ? -2.335 -17.990 -9.829 1.00 87.00 92 ALA A N 1
ATOM 703 C CA . ALA A 1 92 ? -2.093 -19.233 -10.558 1.00 87.00 92 ALA A CA 1
ATOM 704 C C . ALA A 1 92 ? -1.836 -18.943 -12.043 1.00 87.00 92 ALA A C 1
ATOM 706 O O . ALA A 1 92 ? -0.785 -19.299 -12.567 1.00 87.00 92 ALA A O 1
ATOM 707 N N . TYR A 1 93 ? -2.718 -18.162 -12.673 1.00 83.00 93 TYR A N 1
ATOM 708 C CA . TYR A 1 93 ? -2.583 -17.766 -14.071 1.00 83.00 93 TYR A CA 1
ATOM 709 C C . TYR A 1 93 ? -1.242 -17.081 -14.365 1.00 83.00 93 TYR A C 1
ATOM 711 O O . TYR A 1 93 ? -0.593 -17.425 -15.348 1.00 83.00 93 TYR A O 1
ATOM 719 N N . LEU A 1 94 ? -0.805 -16.152 -13.506 1.00 80.94 94 LEU A N 1
ATOM 720 C CA . LEU A 1 94 ? 0.465 -15.434 -13.667 1.00 80.94 94 LEU A CA 1
ATOM 721 C C . LEU A 1 94 ? 1.707 -16.312 -13.441 1.00 80.94 94 LEU A C 1
ATOM 723 O O . LEU A 1 94 ? 2.760 -16.017 -14.000 1.00 80.94 94 LEU A O 1
ATOM 727 N N . LYS A 1 95 ? 1.613 -17.361 -12.614 1.00 82.19 95 LYS A N 1
ATOM 728 C CA . LYS A 1 95 ? 2.706 -18.332 -12.422 1.00 82.19 95 LYS A CA 1
ATOM 729 C C . LYS A 1 95 ? 2.853 -19.253 -13.632 1.00 82.19 95 LYS A C 1
ATOM 731 O O . LYS A 1 95 ? 3.979 -19.533 -14.038 1.00 82.19 95 LYS A O 1
ATOM 736 N N . ASP A 1 96 ? 1.727 -19.687 -14.190 1.00 80.19 96 ASP A N 1
ATOM 737 C CA . ASP A 1 96 ? 1.682 -20.658 -15.284 1.00 80.19 96 ASP A CA 1
ATOM 738 C C . ASP A 1 96 ? 1.964 -19.999 -16.639 1.00 80.19 96 ASP A C 1
ATOM 740 O O . ASP A 1 96 ? 2.745 -20.505 -17.445 1.00 80.19 96 ASP A O 1
ATOM 744 N N . ASN A 1 97 ? 1.388 -18.820 -16.875 1.00 65.94 97 ASN A N 1
ATOM 745 C CA . ASN A 1 97 ? 1.637 -18.028 -18.071 1.00 65.94 97 ASN A CA 1
ATOM 746 C C . ASN A 1 97 ? 2.793 -17.081 -17.803 1.00 65.94 97 ASN A C 1
ATOM 748 O O . ASN A 1 97 ? 2.554 -15.890 -17.610 1.00 65.94 97 ASN A O 1
ATOM 752 N N . LYS A 1 98 ? 4.031 -17.608 -17.798 1.00 57.88 98 LYS A N 1
ATOM 753 C CA . LYS A 1 98 ? 5.257 -16.795 -17.866 1.00 57.88 98 LYS A CA 1
ATOM 754 C C . LYS A 1 98 ? 5.035 -15.709 -18.916 1.00 57.88 98 LYS A C 1
ATOM 756 O O . LYS A 1 98 ? 5.106 -15.992 -20.110 1.00 57.88 98 LYS A O 1
ATOM 761 N N . LEU A 1 99 ? 4.677 -14.507 -18.465 1.00 49.34 99 LEU A N 1
ATOM 762 C CA . LEU A 1 99 ? 4.388 -13.393 -19.354 1.00 49.34 99 LEU A CA 1
ATOM 763 C C . LEU A 1 99 ? 5.611 -13.253 -20.267 1.00 49.34 99 LEU A C 1
ATOM 765 O O . LEU A 1 99 ? 6.726 -13.266 -19.740 1.00 49.34 99 LEU A O 1
ATOM 769 N N . PRO A 1 100 ? 5.449 -13.174 -21.598 1.00 42.44 100 PRO A N 1
ATOM 770 C CA . PRO A 1 100 ? 6.542 -12.735 -22.444 1.00 42.44 100 PRO A CA 1
ATOM 771 C C . PRO A 1 100 ? 6.822 -11.284 -22.041 1.00 42.44 100 PRO A C 1
ATOM 773 O O . PRO A 1 100 ? 6.071 -10.376 -22.396 1.00 42.44 100 PRO A O 1
ATOM 776 N N . ILE A 1 101 ? 7.830 -11.099 -21.190 1.00 44.91 101 ILE A N 1
ATOM 777 C CA . ILE A 1 101 ? 8.404 -9.804 -20.827 1.00 44.91 101 ILE A CA 1
ATOM 778 C C . ILE A 1 101 ? 9.689 -9.572 -21.591 1.00 44.91 101 ILE A C 1
ATOM 780 O O . ILE A 1 101 ? 10.447 -10.548 -21.775 1.00 44.91 101 ILE A O 1
#

Sequence (101 aa):
MAQTGTNLLRDMLIRVLVMSNGVQTRRGALALRKDLTEGQQAALVALPAGSTWSSVHERTRTIADAFFPVAHSLTDRIGATWPGRFEQVTRAYLKDNKLPI